Protein AF-A0A346QWF4-F1 (afdb_monomer_lite)

pLDDT: mean 95.38, std 3.95, range [73.75, 98.5]

Radius of gyration: 15.15 Å; chains: 1; bounding box: 38×29×38 Å

Sequence (117 aa):
MTGAQIIELFDFIASIPQGNGGFPQFSKDVRVIIDKTKDEGAIEELTIGGSSVDPDRVYRVCTNDYILGGGDGYEVMKKASDPFNTSLLLSYVVMEYIRTQQLVQPVIDGRLMVITK

Secondary structure (DSSP, 8-state):
-BHHHHHHHHHHHHHSPTT-TT-----TTEEEEEETTSTT-EEEEEEETTEEPPTTSB------HHHHTTGGG-GGGGG-SS-------HHHHHHHHHHHHSS------SSEEEE--

Structure (mmCIF, N/CA/C/O backbone):
data_AF-A0A346QWF4-F1
#
_entry.id   AF-A0A346QWF4-F1
#
loop_
_atom_site.group_PDB
_atom_site.id
_atom_site.type_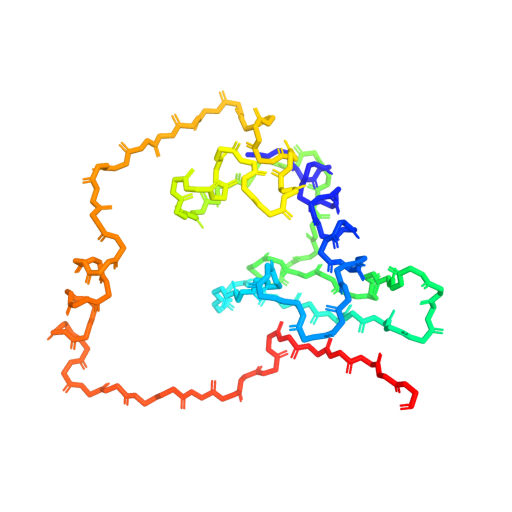symbol
_atom_site.label_atom_id
_atom_site.label_alt_id
_atom_site.label_comp_id
_atom_site.label_asym_id
_atom_site.label_entity_id
_atom_site.label_seq_id
_atom_site.pdbx_PDB_ins_code
_atom_site.Cartn_x
_atom_site.Cartn_y
_atom_site.Cartn_z
_atom_site.occupancy
_atom_site.B_iso_or_equiv
_atom_site.auth_seq_id
_atom_site.auth_comp_id
_atom_site.auth_asym_id
_atom_site.auth_atom_id
_atom_site.pdbx_PDB_model_num
ATOM 1 N N . MET A 1 1 ? -8.402 -0.940 -8.933 1.00 94.69 1 MET A N 1
ATOM 2 C CA . MET A 1 1 ? -7.026 -1.106 -9.449 1.00 94.69 1 MET A CA 1
ATOM 3 C C . MET A 1 1 ? -6.912 -2.495 -10.042 1.00 94.69 1 MET A C 1
ATOM 5 O O . MET A 1 1 ? -7.531 -3.403 -9.498 1.00 94.69 1 MET A O 1
ATOM 9 N N . THR A 1 2 ? -6.208 -2.667 -11.156 1.00 97.69 2 THR A N 1
ATOM 10 C CA . THR A 1 2 ? -5.922 -4.013 -11.688 1.00 97.69 2 THR A CA 1
ATOM 11 C C . THR A 1 2 ? -4.908 -4.721 -10.793 1.00 97.69 2 THR A C 1
ATOM 13 O O . THR A 1 2 ? -4.179 -4.065 -10.048 1.00 97.69 2 THR A O 1
ATOM 16 N N . GLY A 1 3 ? -4.834 -6.047 -10.848 1.00 98.00 3 GLY A N 1
ATOM 17 C CA . GLY A 1 3 ? -3.837 -6.801 -10.097 1.00 98.00 3 GLY A CA 1
ATOM 18 C C . GLY A 1 3 ? -2.415 -6.438 -10.500 1.00 98.00 3 GLY A C 1
ATOM 19 O O . GLY A 1 3 ? -1.563 -6.309 -9.632 1.00 98.00 3 GLY A O 1
ATOM 20 N N . ALA A 1 4 ? -2.174 -6.145 -11.780 1.00 98.31 4 ALA A N 1
ATOM 21 C CA . ALA A 1 4 ? -0.889 -5.620 -12.238 1.00 98.31 4 ALA A CA 1
ATOM 22 C C . ALA A 1 4 ? -0.503 -4.304 -11.530 1.00 98.31 4 ALA A C 1
ATOM 24 O O . ALA A 1 4 ? 0.640 -4.141 -11.118 1.00 98.31 4 ALA A O 1
ATOM 25 N N . GLN A 1 5 ? -1.461 -3.393 -11.313 1.00 98.38 5 GLN A N 1
ATOM 26 C CA . GLN A 1 5 ? -1.224 -2.165 -10.540 1.00 98.38 5 GLN A CA 1
ATOM 27 C C . GLN A 1 5 ? -1.007 -2.448 -9.047 1.00 98.38 5 GLN A C 1
ATOM 29 O O . GLN A 1 5 ? -0.284 -1.711 -8.388 1.00 98.38 5 GLN A O 1
ATOM 34 N N . ILE A 1 6 ? -1.637 -3.489 -8.492 1.00 98.31 6 ILE A N 1
ATOM 35 C CA . ILE A 1 6 ? -1.361 -3.926 -7.118 1.00 98.31 6 ILE A CA 1
ATOM 36 C C . ILE A 1 6 ? 0.070 -4.456 -7.013 1.00 98.31 6 ILE A C 1
ATOM 38 O O . ILE A 1 6 ? 0.775 -4.077 -6.089 1.00 98.31 6 ILE A O 1
ATOM 42 N N . ILE A 1 7 ? 0.518 -5.277 -7.960 1.00 98.38 7 ILE A N 1
ATOM 43 C CA . ILE A 1 7 ? 1.895 -5.787 -7.989 1.00 98.38 7 ILE A CA 1
ATOM 44 C C . ILE A 1 7 ? 2.885 -4.616 -8.071 1.00 98.38 7 ILE A C 1
ATOM 46 O O . ILE A 1 7 ? 3.738 -4.496 -7.200 1.00 98.38 7 ILE A O 1
ATOM 50 N N . GLU A 1 8 ? 2.679 -3.680 -9.007 1.00 98.38 8 GLU A N 1
ATOM 51 C CA . GLU A 1 8 ? 3.496 -2.458 -9.135 1.00 98.38 8 GLU A CA 1
ATOM 52 C C . GLU A 1 8 ? 3.536 -1.641 -7.828 1.00 98.38 8 GLU A C 1
ATOM 54 O O . GLU A 1 8 ? 4.586 -1.154 -7.411 1.00 98.38 8 GLU A O 1
ATOM 59 N N . LEU A 1 9 ? 2.390 -1.504 -7.152 1.00 98.31 9 LEU A N 1
ATOM 60 C CA . LEU A 1 9 ? 2.295 -0.824 -5.861 1.00 98.31 9 LEU A CA 1
ATOM 61 C C . LEU A 1 9 ? 3.131 -1.530 -4.784 1.00 98.31 9 LEU A C 1
ATOM 63 O O . LEU A 1 9 ? 3.809 -0.861 -4.006 1.00 98.31 9 LEU A O 1
ATOM 67 N N . PHE A 1 10 ? 3.080 -2.859 -4.710 1.00 98.12 10 PHE A N 1
ATOM 68 C CA . PHE A 1 10 ? 3.830 -3.615 -3.708 1.00 98.12 10 PHE A CA 1
ATOM 69 C C . PHE A 1 10 ? 5.330 -3.664 -4.006 1.00 98.12 10 PHE A C 1
ATOM 71 O O . PHE A 1 10 ? 6.111 -3.595 -3.060 1.00 98.12 10 PHE A O 1
ATOM 78 N N . ASP A 1 11 ? 5.740 -3.665 -5.274 1.00 97.81 11 ASP A N 1
ATOM 79 C CA . ASP A 1 11 ? 7.147 -3.501 -5.657 1.00 97.81 11 ASP A CA 1
ATOM 80 C C . ASP A 1 11 ? 7.687 -2.138 -5.196 1.00 97.81 11 ASP A C 1
ATOM 82 O O . ASP A 1 11 ? 8.761 -2.054 -4.600 1.00 97.81 11 ASP A O 1
ATOM 86 N N . PHE A 1 12 ? 6.903 -1.066 -5.357 1.00 97.88 12 PHE A N 1
ATOM 87 C CA . PHE A 1 12 ? 7.248 0.235 -4.781 1.00 97.88 12 PHE A CA 1
ATOM 88 C C . PHE A 1 12 ? 7.322 0.191 -3.246 1.00 97.88 12 PHE A C 1
ATOM 90 O O . PHE A 1 12 ? 8.280 0.683 -2.659 1.00 97.88 12 PHE A O 1
ATOM 97 N N . ILE A 1 13 ? 6.361 -0.438 -2.564 1.00 97.56 13 ILE A N 1
ATOM 98 C CA . ILE A 1 13 ? 6.406 -0.575 -1.097 1.00 97.56 13 ILE A CA 1
ATOM 99 C C . ILE A 1 13 ? 7.659 -1.347 -0.647 1.00 97.56 13 ILE A C 1
ATOM 101 O O . ILE A 1 13 ? 8.281 -1.008 0.369 1.00 97.56 13 ILE A O 1
ATOM 105 N N . ALA A 1 14 ? 8.061 -2.367 -1.407 1.00 97.25 14 ALA A N 1
ATOM 106 C CA . ALA A 1 14 ? 9.273 -3.130 -1.157 1.00 97.25 14 ALA A CA 1
ATOM 107 C C . ALA A 1 14 ? 10.545 -2.280 -1.289 1.00 97.25 14 ALA A C 1
ATOM 109 O O . ALA A 1 14 ? 11.504 -2.581 -0.582 1.00 97.25 14 ALA A O 1
ATOM 110 N N . SER A 1 15 ? 10.531 -1.177 -2.044 1.00 96.19 15 SER A N 1
ATOM 111 C CA . SER A 1 15 ? 11.674 -0.259 -2.174 1.00 96.19 15 SER A CA 1
ATOM 112 C C . SER A 1 15 ? 11.760 0.835 -1.118 1.00 96.19 15 SER A C 1
ATOM 114 O O . SER A 1 15 ? 12.824 1.423 -0.917 1.00 96.19 15 SER A O 1
ATOM 116 N N . ILE A 1 16 ? 10.697 1.055 -0.340 1.00 95.38 16 ILE A N 1
ATOM 117 C CA . I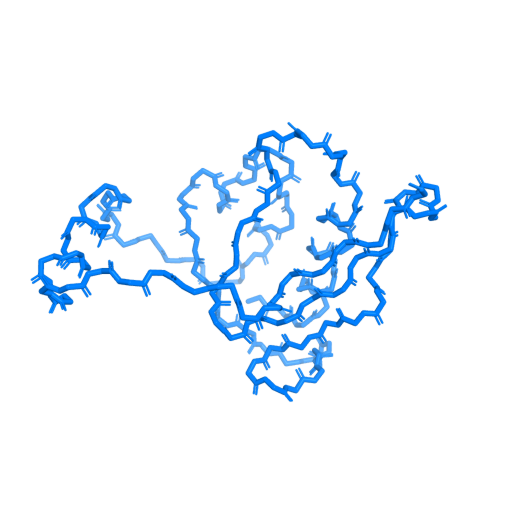LE A 1 16 ? 10.692 2.067 0.724 1.00 95.38 16 ILE A CA 1
ATOM 118 C C . ILE A 1 16 ? 11.710 1.701 1.830 1.00 95.38 16 ILE A C 1
ATOM 120 O O . ILE A 1 16 ? 11.590 0.630 2.436 1.00 95.38 16 ILE A O 1
ATOM 124 N N . PRO A 1 17 ? 12.688 2.564 2.171 1.00 91.19 17 PRO A N 1
ATOM 125 C CA . PRO A 1 17 ? 13.664 2.280 3.226 1.00 91.19 17 PRO A CA 1
ATOM 126 C C . PRO A 1 17 ? 13.031 2.046 4.605 1.00 91.19 17 PRO A C 1
ATOM 128 O O . PRO A 1 17 ? 12.035 2.676 4.967 1.00 91.19 17 PRO A O 1
ATOM 131 N N . GLN A 1 18 ? 13.639 1.175 5.416 1.00 87.00 18 GLN A N 1
ATOM 132 C CA . GLN A 1 18 ? 13.175 0.929 6.783 1.00 87.00 18 GLN A CA 1
ATOM 133 C C . GLN A 1 18 ? 13.237 2.217 7.623 1.00 87.00 18 GLN A C 1
ATOM 135 O O . GLN A 1 18 ? 14.231 2.939 7.603 1.00 87.00 18 GLN A O 1
ATOM 140 N N . GLY A 1 19 ? 12.167 2.497 8.371 1.00 88.62 19 GLY A N 1
ATOM 141 C CA . GLY A 1 19 ? 12.036 3.709 9.188 1.00 88.62 19 GLY A CA 1
ATOM 142 C C . GLY A 1 19 ? 11.482 4.927 8.440 1.00 88.62 19 GLY A C 1
ATOM 143 O O . GLY A 1 19 ? 11.216 5.946 9.072 1.00 88.62 19 GLY A O 1
ATOM 144 N N . ASN A 1 20 ? 11.261 4.834 7.125 1.00 93.50 20 ASN A N 1
ATOM 145 C CA . ASN A 1 20 ? 10.575 5.878 6.373 1.00 93.50 20 ASN A CA 1
ATOM 146 C C . ASN A 1 20 ? 9.087 5.939 6.771 1.00 93.50 20 ASN A C 1
ATOM 148 O O . ASN A 1 20 ? 8.398 4.917 6.785 1.00 93.50 20 ASN A O 1
ATOM 152 N N . GLY A 1 21 ? 8.592 7.143 7.078 1.00 94.50 21 GLY A N 1
ATOM 153 C CA . GLY A 1 21 ? 7.205 7.378 7.497 1.00 94.50 21 GLY A CA 1
ATOM 154 C C . GLY A 1 21 ? 6.152 7.061 6.431 1.00 94.50 21 GLY A C 1
ATOM 155 O O . GLY A 1 21 ? 5.001 6.833 6.788 1.00 94.50 21 GLY A O 1
ATOM 156 N N . GLY A 1 22 ? 6.548 6.985 5.156 1.00 95.12 22 GLY A N 1
ATOM 157 C CA . GLY A 1 22 ? 5.682 6.574 4.051 1.00 95.12 22 GLY A CA 1
ATOM 158 C C . GLY A 1 22 ? 5.481 5.061 3.936 1.00 95.12 22 GLY A C 1
ATOM 159 O O . GLY A 1 22 ? 4.742 4.611 3.062 1.00 95.12 22 GLY A O 1
ATOM 160 N N . PHE A 1 23 ? 6.122 4.245 4.781 1.00 96.69 23 PHE A N 1
ATOM 161 C CA . PHE A 1 23 ? 5.889 2.801 4.785 1.00 96.69 23 PHE A CA 1
ATOM 162 C C . PHE A 1 23 ? 4.464 2.484 5.294 1.00 96.69 23 PHE A C 1
ATOM 164 O O . PHE A 1 23 ? 4.086 2.947 6.376 1.00 96.69 23 PHE A O 1
ATOM 171 N N . PRO A 1 24 ? 3.654 1.690 4.568 1.00 96.44 24 PRO A N 1
ATOM 172 C CA . PRO A 1 24 ? 2.233 1.561 4.860 1.00 96.44 24 PRO A CA 1
ATOM 173 C C . PRO A 1 24 ? 1.942 0.493 5.922 1.00 96.44 24 PRO A C 1
ATOM 175 O O . PRO A 1 24 ? 2.747 -0.388 6.220 1.00 96.44 24 PRO A O 1
ATOM 178 N N . GLN A 1 25 ? 0.727 0.546 6.463 1.00 95.31 25 GLN A N 1
ATOM 179 C CA . GLN A 1 25 ? 0.120 -0.538 7.237 1.00 95.31 25 GLN A CA 1
ATOM 180 C C . GLN A 1 25 ? -1.012 -1.170 6.428 1.00 95.31 25 GLN A C 1
ATOM 182 O O . GLN A 1 25 ? -1.635 -0.507 5.598 1.00 95.31 25 GLN A O 1
ATOM 187 N N . PHE A 1 26 ? -1.312 -2.441 6.696 1.00 96.94 26 PHE A N 1
ATOM 188 C CA . PHE A 1 26 ? -2.277 -3.208 5.908 1.00 96.94 26 PHE A CA 1
ATOM 189 C C . PHE A 1 26 ? -3.460 -3.719 6.737 1.00 96.94 26 PHE A C 1
ATOM 191 O O . PHE A 1 26 ? -3.339 -3.977 7.940 1.00 96.94 26 PHE A O 1
ATOM 198 N N . SER A 1 27 ? -4.612 -3.908 6.082 1.00 95.94 27 SER A N 1
ATOM 199 C CA . SER A 1 27 ? -5.760 -4.601 6.680 1.00 95.94 27 SER A CA 1
ATOM 200 C C . SER A 1 27 ? -5.466 -6.095 6.865 1.00 95.94 27 SER A C 1
ATOM 202 O O . SER A 1 27 ? -4.472 -6.620 6.369 1.00 95.94 27 SER A O 1
ATOM 204 N N . LYS A 1 28 ? -6.362 -6.799 7.565 1.00 95.19 28 LYS A N 1
ATOM 205 C CA . LYS A 1 28 ? -6.279 -8.255 7.782 1.00 95.19 28 LYS A CA 1
ATOM 206 C C . LYS A 1 28 ? -6.316 -9.079 6.489 1.00 95.19 28 LYS A C 1
ATOM 208 O O . LYS A 1 28 ? -6.029 -10.271 6.522 1.00 95.19 28 LYS A O 1
ATOM 213 N N . ASP A 1 29 ? -6.756 -8.469 5.390 1.00 96.81 29 ASP A N 1
ATOM 214 C CA . ASP A 1 29 ? -6.970 -9.164 4.125 1.00 96.81 29 ASP A CA 1
ATOM 215 C C . ASP A 1 29 ? -5.670 -9.299 3.332 1.00 96.81 29 ASP A C 1
ATOM 217 O O . ASP A 1 29 ? -5.595 -10.147 2.451 1.00 96.81 29 ASP A O 1
ATOM 221 N N . VAL A 1 30 ? -4.658 -8.487 3.638 1.00 98.25 30 VAL A N 1
ATOM 222 C CA . VAL A 1 30 ? -3.342 -8.542 3.001 1.00 98.25 30 VAL A CA 1
ATOM 223 C C . VAL A 1 30 ? -2.418 -9.390 3.860 1.00 98.25 30 VAL A C 1
ATOM 225 O O . VAL A 1 30 ? -2.367 -9.193 5.071 1.00 98.25 30 VAL A O 1
ATOM 228 N N . ARG A 1 31 ? -1.646 -10.283 3.245 1.00 98.50 31 ARG A N 1
ATOM 229 C CA . ARG A 1 31 ? -0.428 -10.833 3.848 1.00 98.50 31 ARG A CA 1
ATOM 230 C C . ARG A 1 31 ? 0.733 -10.622 2.894 1.00 98.50 31 ARG A C 1
ATOM 232 O O . ARG A 1 31 ? 0.594 -10.907 1.707 1.00 98.50 31 ARG A O 1
ATOM 239 N N . VAL A 1 32 ? 1.846 -10.115 3.410 1.00 98.38 32 VAL A N 1
ATOM 240 C CA . VAL A 1 32 ? 3.031 -9.803 2.615 1.00 98.38 32 VAL A CA 1
ATOM 241 C C . VAL A 1 32 ? 4.316 -10.165 3.354 1.00 98.38 32 VAL A C 1
ATOM 243 O O . VAL A 1 32 ? 4.463 -9.893 4.550 1.00 98.38 32 VAL A O 1
ATOM 246 N N . ILE A 1 33 ? 5.255 -10.754 2.616 1.00 97.88 33 ILE A N 1
ATOM 247 C CA . ILE A 1 33 ? 6.637 -10.969 3.040 1.00 97.88 33 ILE A CA 1
ATOM 248 C C . ILE A 1 33 ? 7.535 -10.124 2.137 1.00 97.88 33 ILE A C 1
ATOM 250 O O . ILE A 1 33 ? 7.522 -10.286 0.917 1.00 97.88 33 ILE A O 1
ATOM 254 N N . ILE A 1 34 ? 8.299 -9.217 2.745 1.00 97.50 34 ILE A N 1
ATOM 255 C CA . ILE A 1 34 ? 9.236 -8.331 2.051 1.00 97.50 34 ILE A CA 1
ATOM 256 C C . ILE A 1 34 ? 10.661 -8.735 2.421 1.00 97.50 34 ILE A C 1
ATOM 258 O O . ILE A 1 34 ? 11.041 -8.664 3.590 1.00 97.50 34 ILE A O 1
ATOM 262 N N . ASP A 1 35 ? 11.464 -9.115 1.436 1.00 96.62 35 ASP A N 1
ATOM 263 C CA . ASP A 1 35 ? 12.884 -9.402 1.610 1.00 96.62 35 ASP A CA 1
ATOM 264 C C . ASP A 1 35 ? 13.724 -8.147 1.361 1.00 96.62 35 ASP A C 1
ATOM 266 O O . ASP A 1 35 ? 13.922 -7.747 0.218 1.00 96.62 35 ASP A O 1
ATOM 270 N N . LYS A 1 36 ? 14.227 -7.526 2.436 1.00 93.88 36 LYS A N 1
ATOM 271 C CA . LYS A 1 36 ? 15.115 -6.349 2.403 1.00 93.88 36 LYS A CA 1
ATOM 272 C C . L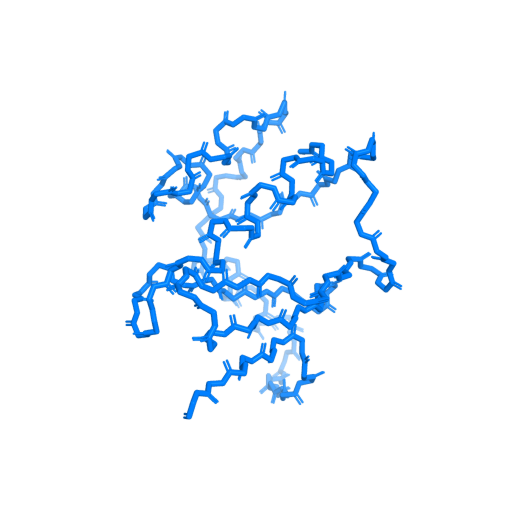YS A 1 36 ? 16.602 -6.718 2.338 1.00 93.88 36 LYS A C 1
ATOM 274 O O . LYS A 1 36 ? 17.452 -5.839 2.451 1.00 93.88 36 LYS A O 1
ATOM 279 N N . THR A 1 37 ? 16.950 -7.998 2.202 1.00 93.12 37 THR A N 1
ATOM 280 C CA . THR A 1 37 ? 18.344 -8.415 1.974 1.00 93.12 37 THR A CA 1
ATOM 281 C C . THR A 1 37 ? 18.783 -8.202 0.523 1.00 93.12 37 THR A C 1
ATOM 283 O O . THR A 1 37 ? 19.986 -8.089 0.268 1.00 93.12 37 THR A O 1
ATOM 286 N N . LYS A 1 38 ? 17.808 -8.086 -0.388 1.00 87.81 38 LYS A N 1
ATOM 287 C CA . LYS A 1 38 ? 17.953 -7.711 -1.800 1.00 87.81 38 LYS A CA 1
ATOM 288 C C . LYS A 1 38 ? 18.076 -6.191 -1.950 1.00 87.81 38 LYS A C 1
ATOM 290 O O . LYS A 1 38 ? 17.469 -5.461 -1.172 1.00 87.81 38 LYS A O 1
ATOM 295 N N . ASP A 1 39 ? 18.837 -5.735 -2.948 1.00 81.44 39 ASP A N 1
ATOM 296 C CA . ASP A 1 39 ? 19.300 -4.339 -3.080 1.00 81.44 39 ASP A CA 1
ATOM 297 C C . ASP A 1 39 ? 18.193 -3.284 -2.906 1.00 81.44 39 ASP A C 1
ATOM 299 O O . ASP A 1 39 ? 18.342 -2.366 -2.103 1.00 81.44 39 ASP A O 1
ATOM 303 N N . GLU A 1 40 ? 17.066 -3.444 -3.603 1.00 85.88 40 GLU A N 1
ATOM 304 C CA . GLU A 1 40 ? 15.913 -2.530 -3.531 1.00 85.88 40 GLU A CA 1
ATOM 305 C C . GLU A 1 40 ? 14.748 -3.110 -2.719 1.00 85.88 40 GLU A C 1
ATOM 307 O O . GLU A 1 40 ? 13.654 -2.570 -2.734 1.00 85.88 40 GLU A O 1
ATOM 312 N N . GLY A 1 41 ? 14.955 -4.214 -2.003 1.00 93.62 41 GLY A N 1
ATOM 313 C CA . GLY A 1 41 ? 13.874 -5.007 -1.431 1.00 93.62 41 GLY A CA 1
ATOM 314 C C . GLY A 1 41 ? 13.024 -5.730 -2.487 1.00 93.62 41 GLY A C 1
ATOM 315 O O . GLY A 1 41 ? 12.911 -5.302 -3.632 1.00 93.62 41 GLY A O 1
ATOM 316 N N . ALA A 1 42 ? 12.426 -6.862 -2.123 1.00 96.44 42 ALA A N 1
ATOM 317 C CA . ALA A 1 42 ? 11.542 -7.604 -3.023 1.00 96.44 42 ALA A CA 1
ATOM 318 C C . ALA A 1 42 ? 10.342 -8.196 -2.287 1.00 96.44 42 ALA A C 1
ATOM 320 O O . ALA A 1 42 ? 10.418 -8.506 -1.098 1.00 96.44 42 ALA A O 1
ATOM 321 N N . ILE A 1 43 ? 9.246 -8.393 -3.013 1.00 97.56 43 ILE A N 1
ATOM 322 C CA . ILE A 1 43 ? 8.095 -9.156 -2.534 1.00 97.56 43 ILE A CA 1
ATOM 323 C C . ILE A 1 43 ? 8.389 -10.651 -2.701 1.00 97.56 43 ILE A C 1
ATOM 325 O O . ILE A 1 43 ? 8.504 -11.140 -3.821 1.00 97.56 43 ILE A O 1
ATOM 329 N N . GLU A 1 44 ? 8.503 -11.376 -1.589 1.00 97.00 44 GLU A N 1
ATOM 330 C CA . GLU A 1 44 ? 8.625 -12.844 -1.582 1.00 97.00 44 GLU A CA 1
ATOM 331 C C . GLU A 1 44 ? 7.252 -13.513 -1.658 1.00 97.00 44 GLU A C 1
ATOM 333 O O . GLU A 1 44 ? 7.049 -14.487 -2.379 1.00 97.00 44 GLU A O 1
ATOM 338 N N . GLU A 1 45 ? 6.283 -12.964 -0.926 1.00 97.56 45 GLU A N 1
ATOM 339 C CA . GLU A 1 45 ? 4.909 -13.449 -0.920 1.00 97.56 45 GLU A CA 1
ATOM 340 C C . GLU A 1 45 ? 3.950 -12.268 -0.813 1.00 97.56 45 GLU A C 1
ATOM 342 O O . GLU A 1 45 ? 4.164 -11.355 -0.015 1.00 97.56 45 GLU A O 1
ATOM 347 N N . LEU A 1 46 ? 2.870 -12.310 -1.594 1.00 98.44 46 LEU A N 1
ATOM 348 C CA . LEU A 1 46 ? 1.753 -11.383 -1.488 1.00 98.44 46 LEU A CA 1
ATOM 349 C C . LEU A 1 46 ? 0.435 -12.121 -1.723 1.00 98.44 46 LEU A C 1
ATOM 351 O O . LEU A 1 46 ? 0.192 -12.669 -2.802 1.00 98.44 46 LEU A O 1
ATOM 355 N N . THR A 1 47 ? -0.448 -12.077 -0.727 1.00 98.44 47 THR A N 1
ATOM 356 C CA . THR A 1 47 ? -1.824 -12.563 -0.847 1.00 98.44 47 THR A CA 1
ATOM 357 C C . THR A 1 47 ? -2.830 -11.504 -0.415 1.00 98.44 47 THR A C 1
ATOM 359 O O . THR A 1 47 ? -2.586 -10.713 0.498 1.00 98.44 47 THR A O 1
ATOM 362 N N . ILE A 1 48 ? -3.983 -11.494 -1.086 1.00 98.12 48 ILE A N 1
ATOM 363 C CA . ILE A 1 48 ? -5.131 -10.641 -0.772 1.00 98.12 48 ILE A CA 1
ATOM 364 C C . ILE A 1 48 ? -6.370 -11.528 -0.664 1.00 98.12 48 ILE A C 1
ATOM 366 O O . ILE A 1 48 ? -6.724 -12.241 -1.603 1.00 98.12 48 ILE A O 1
ATOM 370 N N . GLY A 1 49 ? -7.029 -11.512 0.494 1.00 96.06 49 GLY A N 1
ATOM 371 C CA . GLY A 1 49 ? -8.147 -12.408 0.793 1.00 96.06 49 GLY A CA 1
ATOM 372 C C . GLY A 1 49 ? -7.740 -13.886 0.807 1.00 96.06 49 GLY A C 1
ATOM 373 O O . GLY A 1 49 ? -8.551 -14.744 0.472 1.00 96.06 49 GLY A O 1
ATOM 374 N N . GLY A 1 50 ? -6.478 -14.181 1.141 1.00 96.75 50 GLY A N 1
ATOM 375 C CA . GLY A 1 50 ? -5.934 -15.543 1.193 1.00 96.75 50 GLY A CA 1
ATOM 376 C C . GLY A 1 50 ? -5.590 -16.164 -0.166 1.00 96.75 50 GLY A C 1
ATOM 377 O O . GLY A 1 50 ? -5.303 -17.352 -0.226 1.00 96.75 50 GLY A O 1
ATOM 378 N N . SER A 1 51 ? -5.626 -15.394 -1.256 1.00 97.94 51 SER A N 1
ATOM 379 C CA . SER A 1 51 ? -5.212 -15.840 -2.594 1.00 97.94 51 SER A CA 1
ATOM 380 C C . SER A 1 51 ? -4.085 -14.963 -3.126 1.00 97.94 51 SER A C 1
ATOM 382 O O . SER A 1 51 ? -4.040 -13.771 -2.813 1.00 97.94 51 SER A O 1
ATOM 384 N N . SER A 1 52 ? -3.200 -15.527 -3.949 1.00 98.00 52 SER A N 1
ATOM 385 C CA . SER A 1 52 ? -2.204 -14.751 -4.696 1.00 98.00 52 SER A CA 1
ATOM 386 C C . SER A 1 52 ? -2.874 -13.672 -5.549 1.00 98.00 52 SER A C 1
ATOM 388 O O . SER A 1 52 ? -4.031 -13.808 -5.961 1.00 98.00 52 SER A O 1
ATOM 390 N N . VAL A 1 53 ? -2.150 -12.583 -5.800 1.00 98.19 53 VAL A N 1
ATOM 391 C CA . VAL A 1 53 ? -2.655 -11.498 -6.645 1.00 98.19 53 VAL A CA 1
ATOM 392 C C . VAL A 1 53 ? -2.699 -11.959 -8.098 1.00 98.19 53 VAL A C 1
ATOM 394 O O . VAL A 1 53 ? -1.686 -12.359 -8.662 1.00 98.19 53 VAL A O 1
ATOM 397 N N . ASP A 1 54 ? -3.886 -11.897 -8.692 1.00 98.06 54 ASP A N 1
ATOM 398 C CA . ASP A 1 54 ? -4.125 -12.172 -10.105 1.00 98.06 54 ASP A CA 1
ATOM 399 C C . ASP A 1 54 ? -3.965 -10.859 -10.890 1.00 98.06 54 ASP A C 1
ATOM 401 O O . ASP A 1 54 ? -4.750 -9.937 -10.640 1.00 98.06 54 ASP A O 1
ATOM 405 N N . PRO A 1 55 ? -2.991 -10.745 -11.817 1.00 97.69 55 PRO A N 1
ATOM 406 C CA . PRO A 1 55 ? -2.724 -9.517 -12.566 1.00 97.69 55 PRO A CA 1
ATOM 407 C C . PRO A 1 55 ? -3.933 -8.955 -13.325 1.00 97.69 55 PRO A C 1
ATOM 409 O O . PRO A 1 55 ? -4.055 -7.731 -13.448 1.00 97.69 55 PRO A O 1
ATOM 412 N N . ASP A 1 56 ? -4.832 -9.829 -13.780 1.00 97.25 56 ASP A N 1
ATOM 413 C CA . ASP A 1 56 ? -5.974 -9.480 -14.628 1.00 97.25 56 ASP A CA 1
ATOM 414 C C . ASP A 1 56 ? -7.237 -9.163 -13.815 1.00 97.25 56 ASP A C 1
ATOM 416 O O . ASP A 1 56 ? -8.209 -8.594 -14.323 1.00 97.25 56 ASP A O 1
ATOM 420 N N . ARG A 1 57 ? -7.235 -9.476 -12.515 1.00 97.56 57 ARG A N 1
ATOM 421 C CA . ARG A 1 57 ? -8.361 -9.203 -11.621 1.00 97.56 57 ARG A CA 1
ATOM 422 C C . ARG A 1 57 ? -8.397 -7.737 -11.191 1.00 97.56 57 ARG A C 1
ATOM 424 O O . ARG A 1 57 ? -7.377 -7.096 -10.960 1.00 97.56 57 ARG A O 1
ATOM 431 N N . VAL A 1 58 ? -9.602 -7.200 -10.998 1.00 97.12 58 VAL A N 1
ATO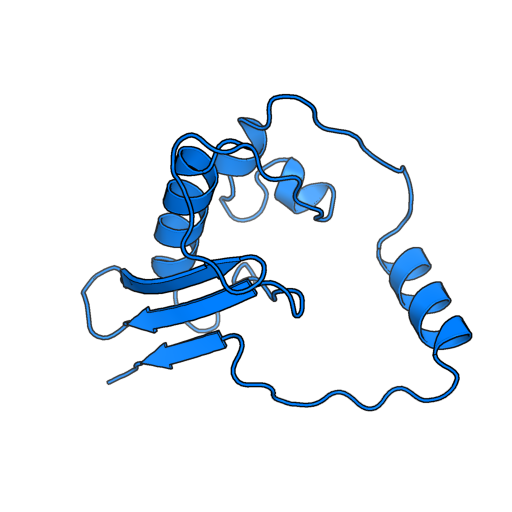M 432 C CA . VAL A 1 58 ? -9.798 -5.873 -10.397 1.00 97.12 58 VAL A CA 1
ATOM 433 C C . VAL A 1 58 ? -9.968 -5.989 -8.883 1.00 97.12 58 VAL A C 1
ATOM 435 O O . VAL A 1 58 ? -10.813 -6.732 -8.383 1.00 97.12 58 VAL A O 1
ATOM 438 N N . TYR A 1 59 ? -9.192 -5.187 -8.160 1.00 97.19 59 TYR A N 1
ATOM 439 C CA . TYR A 1 59 ? -9.216 -5.047 -6.712 1.00 97.19 59 TYR A CA 1
ATOM 440 C C . TYR A 1 59 ? -9.774 -3.680 -6.316 1.00 97.19 59 TYR A C 1
ATOM 442 O O . TYR A 1 59 ? -9.423 -2.640 -6.892 1.00 97.19 59 TYR A O 1
ATOM 450 N N . ARG A 1 60 ? -10.636 -3.683 -5.297 1.00 96.69 60 ARG A N 1
ATOM 451 C CA . ARG A 1 60 ? -11.091 -2.471 -4.616 1.00 96.69 60 ARG A CA 1
ATOM 452 C C . ARG A 1 60 ? -10.186 -2.232 -3.412 1.00 96.69 60 ARG A C 1
ATOM 454 O O . ARG A 1 60 ? -10.085 -3.090 -2.543 1.00 96.69 60 ARG A O 1
ATOM 461 N N . VAL A 1 61 ? -9.543 -1.071 -3.386 1.00 96.25 61 VAL A N 1
ATOM 462 C CA . VAL A 1 61 ? -8.596 -0.661 -2.343 1.00 96.25 61 VAL A CA 1
ATOM 463 C C . VAL A 1 61 ? -9.180 0.540 -1.610 1.00 96.25 61 VAL A C 1
ATOM 465 O O . VAL A 1 61 ? -9.832 1.381 -2.225 1.00 96.25 61 VAL A O 1
ATOM 468 N N . CYS A 1 62 ? -8.957 0.610 -0.301 1.00 96.50 62 CYS A N 1
ATOM 469 C CA . CYS A 1 62 ? -9.319 1.751 0.530 1.00 96.50 62 CYS A CA 1
ATOM 470 C C . CYS A 1 62 ? -8.042 2.363 1.111 1.00 96.50 62 CYS A C 1
ATOM 472 O O . CYS A 1 62 ? -7.192 1.638 1.623 1.00 96.50 62 CYS A O 1
ATOM 474 N N . THR A 1 63 ? -7.908 3.683 1.016 1.00 96.94 63 THR A N 1
ATOM 475 C CA . THR A 1 63 ? -6.796 4.453 1.585 1.00 96.94 63 THR A CA 1
ATOM 476 C C . THR A 1 63 ? -7.263 5.881 1.891 1.00 96.94 63 THR A C 1
ATOM 478 O O . THR A 1 63 ? -8.408 6.233 1.603 1.00 96.94 63 THR A O 1
ATOM 481 N N . ASN A 1 64 ? -6.401 6.699 2.491 1.00 97.06 64 ASN A N 1
ATOM 482 C CA . ASN A 1 64 ? -6.654 8.130 2.663 1.00 97.06 64 ASN A CA 1
ATOM 483 C C . ASN A 1 64 ? -6.396 8.912 1.358 1.00 97.06 64 ASN A C 1
ATOM 485 O O . ASN A 1 64 ? -5.765 8.420 0.422 1.00 97.06 64 ASN A O 1
ATOM 489 N N . ASP A 1 65 ? -6.894 10.142 1.304 1.00 96.69 65 ASP A N 1
ATOM 490 C CA . ASP A 1 65 ? -6.811 11.025 0.141 1.00 96.69 65 ASP A CA 1
ATOM 491 C C . ASP A 1 65 ? -5.376 11.446 -0.213 1.00 96.69 65 ASP A C 1
ATOM 493 O O . ASP A 1 65 ? -5.060 11.547 -1.398 1.00 96.69 65 ASP A O 1
ATOM 497 N N . TYR A 1 66 ? -4.491 11.615 0.775 1.00 97.38 66 TYR A N 1
ATOM 498 C CA . TYR A 1 66 ? -3.072 11.913 0.543 1.00 97.38 66 TYR A CA 1
ATOM 499 C C . TYR A 1 66 ? -2.377 10.804 -0.266 1.00 97.38 66 TYR A C 1
ATOM 501 O O . TYR A 1 66 ? -1.767 11.083 -1.298 1.00 97.38 66 TYR A O 1
ATOM 509 N N . ILE A 1 67 ? -2.538 9.538 0.134 1.00 97.81 67 ILE A N 1
ATOM 510 C CA . ILE A 1 67 ? -1.971 8.385 -0.588 1.00 97.81 67 ILE A CA 1
ATOM 511 C C . ILE A 1 67 ? -2.673 8.163 -1.932 1.00 97.81 67 ILE A C 1
ATOM 513 O O . ILE A 1 67 ? -2.008 7.881 -2.927 1.00 97.81 67 ILE A O 1
ATOM 517 N N . LEU A 1 68 ? -4.000 8.333 -2.003 1.00 96.88 68 LEU A N 1
ATOM 518 C CA . LEU A 1 68 ? -4.728 8.281 -3.278 1.00 96.88 68 LEU A CA 1
ATOM 519 C C . LEU A 1 68 ? -4.193 9.321 -4.280 1.00 96.88 68 LEU A C 1
ATOM 521 O O . LEU A 1 68 ? -4.104 9.039 -5.474 1.00 96.88 68 LEU A O 1
ATOM 525 N N . GLY A 1 69 ? -3.813 10.502 -3.787 1.00 97.06 69 GLY A N 1
ATOM 526 C CA . GLY A 1 69 ? -3.211 11.583 -4.565 1.00 97.06 69 GLY A CA 1
ATOM 527 C C . GLY A 1 69 ? -1.745 11.371 -4.959 1.00 97.06 69 GLY A C 1
ATOM 528 O O . GLY A 1 69 ? -1.197 12.227 -5.651 1.00 97.06 69 GLY A O 1
ATOM 529 N N . GLY A 1 70 ? -1.115 10.261 -4.557 1.00 97.94 70 GLY A N 1
ATOM 530 C CA . GLY A 1 70 ? 0.295 9.959 -4.830 1.00 97.94 70 GLY A CA 1
ATOM 531 C C . GLY A 1 70 ? 1.285 10.494 -3.790 1.00 97.94 70 GLY A C 1
ATOM 532 O O . GLY A 1 70 ? 2.490 10.484 -4.038 1.00 97.94 70 GLY A O 1
ATOM 533 N N . GLY A 1 71 ? 0.802 10.949 -2.629 1.00 98.19 71 GLY A N 1
ATOM 534 C CA . GLY A 1 71 ? 1.652 11.339 -1.503 1.00 98.19 71 GLY A CA 1
ATOM 535 C C . GLY A 1 71 ? 2.665 10.250 -1.145 1.00 98.19 71 GLY A C 1
ATOM 536 O O . GLY A 1 71 ? 2.423 9.074 -1.398 1.00 98.19 71 GLY A O 1
ATOM 537 N N . ASP A 1 72 ? 3.822 10.642 -0.613 1.00 97.62 72 ASP A N 1
ATOM 538 C CA . ASP A 1 72 ? 4.969 9.764 -0.305 1.00 97.62 72 ASP A CA 1
ATOM 539 C C . ASP A 1 72 ? 5.493 8.915 -1.481 1.00 97.62 72 ASP A C 1
ATOM 541 O O . ASP A 1 72 ? 6.223 7.948 -1.275 1.00 97.62 72 ASP A O 1
ATOM 545 N N . GLY A 1 73 ? 5.165 9.285 -2.724 1.00 97.62 73 GLY A N 1
ATOM 546 C CA . GLY A 1 73 ? 5.630 8.598 -3.931 1.00 97.62 73 GLY A CA 1
ATOM 547 C C . GLY A 1 73 ? 4.711 7.476 -4.415 1.00 97.62 73 GLY A C 1
ATOM 548 O O . GLY A 1 73 ? 5.068 6.771 -5.357 1.00 97.62 73 GLY A O 1
ATOM 549 N N . TYR A 1 74 ? 3.512 7.334 -3.841 1.00 98.19 74 TYR A N 1
ATOM 550 C CA . TYR 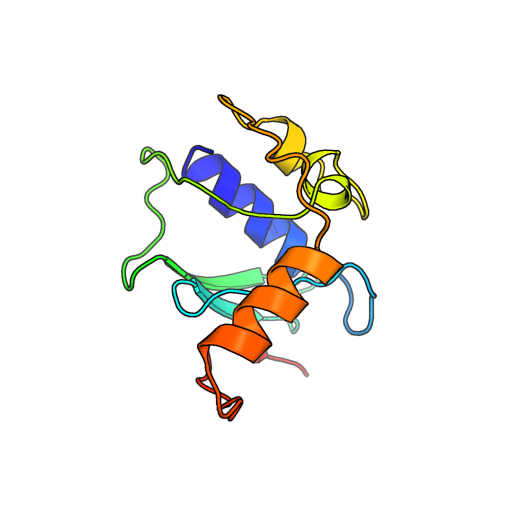A 1 74 ? 2.502 6.339 -4.228 1.00 98.19 74 TYR A CA 1
ATOM 551 C C . TYR A 1 74 ? 1.824 6.651 -5.582 1.00 98.19 74 TYR A C 1
ATOM 553 O O . TYR A 1 74 ? 0.608 6.541 -5.735 1.00 98.19 74 TYR A O 1
ATOM 561 N N . GLU A 1 75 ? 2.596 7.031 -6.602 1.00 98.25 75 GLU A N 1
ATOM 562 C CA . GLU A 1 75 ? 2.115 7.469 -7.922 1.00 98.25 75 GLU A CA 1
ATOM 563 C C . GLU A 1 75 ? 1.220 6.431 -8.616 1.00 98.25 75 GLU A C 1
ATOM 565 O O . GLU A 1 75 ? 0.290 6.789 -9.342 1.00 98.25 75 GLU A O 1
ATOM 570 N N . VAL A 1 76 ? 1.437 5.139 -8.345 1.00 97.75 76 VAL A N 1
ATOM 571 C CA . VAL A 1 76 ? 0.604 4.034 -8.847 1.00 97.75 76 VAL A CA 1
ATOM 572 C C . VAL A 1 76 ? -0.872 4.219 -8.468 1.00 97.75 76 VAL A C 1
ATOM 574 O O . VAL A 1 76 ? -1.759 3.881 -9.252 1.00 97.75 76 VAL A O 1
ATOM 577 N N . MET A 1 77 ? -1.160 4.824 -7.309 1.00 97.38 77 MET A N 1
ATOM 578 C CA . MET A 1 77 ? -2.528 5.058 -6.830 1.00 97.38 77 MET A CA 1
ATOM 579 C C . MET A 1 77 ? -3.326 5.990 -7.747 1.00 97.38 77 MET A C 1
ATOM 581 O O . MET A 1 77 ? -4.536 5.812 -7.902 1.00 97.38 77 MET A O 1
ATOM 585 N N . LYS A 1 78 ? -2.657 6.917 -8.444 1.00 97.06 78 LYS A N 1
ATOM 586 C CA . LYS A 1 78 ? -3.295 7.836 -9.404 1.00 97.06 78 LYS A CA 1
ATOM 587 C C . LYS A 1 78 ? -3.783 7.129 -10.670 1.00 97.06 78 LYS A C 1
ATOM 589 O O . LYS A 1 78 ? -4.570 7.699 -11.418 1.00 97.06 78 LYS A O 1
ATOM 594 N N . LYS A 1 79 ? -3.352 5.884 -10.908 1.00 96.06 79 LYS A N 1
ATOM 595 C CA . LYS A 1 79 ? -3.809 5.039 -12.025 1.00 96.06 79 LYS A CA 1
ATOM 596 C C . LYS A 1 79 ? -5.119 4.293 -11.715 1.00 96.06 79 LYS A C 1
ATOM 598 O O . LYS A 1 79 ? -5.562 3.478 -12.529 1.00 96.06 79 LYS A O 1
ATOM 603 N N . ALA A 1 80 ? -5.728 4.508 -10.544 1.00 94.12 80 ALA A N 1
ATOM 604 C CA . ALA A 1 80 ? -7.003 3.893 -10.190 1.00 94.12 80 ALA A CA 1
ATOM 605 C C . ALA A 1 80 ? -8.118 4.324 -11.160 1.00 94.12 80 ALA A C 1
ATOM 607 O O . ALA A 1 80 ? -8.336 5.507 -11.395 1.00 94.12 80 ALA A O 1
ATOM 608 N N . SER A 1 81 ? -8.842 3.346 -11.705 1.00 94.06 81 SER A N 1
ATOM 609 C CA . SER A 1 81 ? -9.839 3.557 -12.765 1.00 94.06 81 SER A CA 1
ATOM 610 C C . SER A 1 81 ? -11.155 4.188 -12.299 1.00 94.06 81 SER A C 1
ATOM 612 O O . SER A 1 81 ? -11.880 4.739 -13.116 1.00 94.06 81 SER A O 1
ATOM 614 N N . ASP A 1 82 ? -11.489 4.053 -11.015 1.00 95.06 82 ASP A N 1
ATOM 615 C CA . ASP A 1 82 ? -12.759 4.503 -10.427 1.00 95.06 82 ASP A CA 1
ATOM 616 C C . ASP A 1 82 ? -12.520 5.006 -8.989 1.00 95.06 82 ASP A C 1
ATOM 618 O O . ASP A 1 82 ? -12.822 4.305 -8.016 1.00 95.06 82 ASP A O 1
ATOM 622 N N . PRO A 1 83 ? -11.833 6.154 -8.819 1.00 95.38 83 PRO A N 1
ATOM 623 C CA . PRO A 1 83 ? -11.551 6.703 -7.502 1.00 95.38 83 PRO A CA 1
ATOM 624 C C . PRO A 1 83 ? -12.814 7.324 -6.895 1.00 95.38 83 PRO A C 1
ATOM 626 O O . PRO A 1 83 ? -13.505 8.120 -7.527 1.00 95.38 83 PRO A O 1
ATOM 629 N N . PHE A 1 84 ? -13.074 7.017 -5.625 1.00 96.31 84 PHE A N 1
ATOM 630 C CA . PHE A 1 84 ? -14.175 7.602 -4.865 1.00 96.31 84 PHE A CA 1
ATOM 631 C C . PHE A 1 84 ? -13.664 8.169 -3.540 1.00 96.31 84 PHE A C 1
ATOM 633 O O . PHE A 1 84 ? -13.101 7.438 -2.724 1.00 96.31 84 PHE A O 1
ATOM 640 N N . ASN A 1 85 ? -13.879 9.468 -3.318 1.00 95.50 85 ASN A N 1
ATOM 641 C CA . ASN A 1 85 ? -13.567 10.124 -2.052 1.00 95.50 85 ASN A CA 1
ATOM 642 C C . ASN A 1 85 ? -14.827 10.173 -1.178 1.00 95.50 85 ASN A C 1
ATOM 644 O O . ASN A 1 85 ? -15.835 10.764 -1.558 1.00 95.50 85 ASN A O 1
ATOM 648 N N . THR A 1 86 ? -14.760 9.552 -0.000 1.00 96.56 86 THR A N 1
ATOM 649 C CA . THR A 1 86 ? -15.880 9.507 0.954 1.00 96.56 86 THR A CA 1
ATOM 650 C C . THR A 1 86 ? -16.126 10.844 1.662 1.00 96.56 86 THR A C 1
ATOM 652 O O . THR A 1 86 ? -17.154 10.999 2.316 1.00 96.56 86 THR A O 1
ATOM 655 N N . SER A 1 87 ? -15.184 11.790 1.569 1.00 96.19 87 SER A N 1
ATOM 656 C CA . SER A 1 87 ? -15.133 13.047 2.330 1.00 96.19 87 SER A CA 1
ATOM 657 C C . SER A 1 87 ? -15.091 12.865 3.853 1.00 96.19 87 SER A C 1
ATOM 659 O O . SER A 1 87 ? -15.230 13.834 4.600 1.00 96.19 87 SER A O 1
ATOM 661 N N . LEU A 1 88 ? -14.891 11.636 4.337 1.00 97.56 88 LEU A N 1
ATOM 662 C CA . LEU A 1 88 ? -14.740 11.348 5.757 1.00 97.56 88 LEU A CA 1
ATOM 663 C C . LEU A 1 88 ? -13.297 11.591 6.189 1.00 97.56 88 LEU A C 1
ATOM 665 O O . LEU A 1 88 ? -12.349 11.144 5.544 1.00 97.56 88 LEU A O 1
ATOM 669 N N . LEU A 1 89 ? -13.134 12.244 7.337 1.00 97.44 89 LEU A N 1
ATOM 670 C CA . LEU A 1 89 ? -11.824 12.391 7.958 1.00 97.44 89 LEU A CA 1
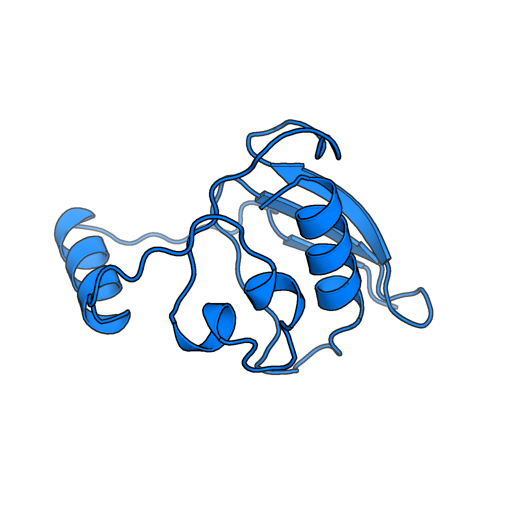ATOM 671 C C . LEU A 1 89 ? -11.339 11.035 8.476 1.00 97.44 89 LEU A C 1
ATOM 673 O O . LEU A 1 89 ? -12.087 10.321 9.147 1.00 97.44 89 LEU A O 1
ATOM 677 N N . LEU A 1 90 ? -10.061 10.717 8.257 1.00 96.25 90 LEU A N 1
ATOM 678 C CA . LEU A 1 90 ? -9.454 9.498 8.800 1.00 96.25 90 LEU A CA 1
ATOM 679 C C . LEU A 1 90 ? -9.611 9.420 10.328 1.00 96.25 90 LEU A C 1
ATOM 681 O O . LEU A 1 90 ? -9.935 8.363 10.865 1.00 96.25 90 LEU A O 1
ATOM 685 N N . SER A 1 91 ? -9.461 10.552 11.025 1.00 97.31 91 SER A N 1
ATOM 686 C CA . SER A 1 91 ? -9.689 10.645 12.472 1.00 97.31 91 SER A CA 1
ATOM 687 C C . SER A 1 91 ? -11.120 10.273 12.857 1.00 97.31 91 SER A C 1
ATOM 689 O O . SER A 1 91 ? -11.318 9.550 13.830 1.00 97.31 91 SER A O 1
ATOM 691 N N . TYR A 1 92 ? -12.113 10.713 12.080 1.00 97.38 92 TYR A N 1
ATOM 692 C CA . TYR A 1 92 ? -13.512 10.358 12.295 1.00 97.38 92 TYR A CA 1
ATOM 693 C C . TYR A 1 92 ? -13.740 8.854 12.114 1.00 97.38 92 TYR A C 1
ATOM 695 O O . TYR A 1 92 ? -14.301 8.218 13.000 1.00 97.38 92 TYR A O 1
ATOM 703 N N . VAL A 1 93 ? -13.223 8.261 11.034 1.00 96.06 93 VAL A N 1
ATOM 704 C CA . VAL A 1 93 ? -13.350 6.816 10.772 1.00 96.06 93 VAL A CA 1
ATOM 705 C C . VAL A 1 93 ? -12.728 5.979 11.896 1.00 96.06 93 VAL A C 1
ATOM 707 O O . VAL A 1 93 ? -13.333 5.009 12.351 1.00 96.06 93 VAL A O 1
ATOM 710 N N . VAL A 1 94 ? -11.545 6.363 12.386 1.00 94.56 94 VAL A N 1
ATOM 711 C CA . VAL A 1 94 ? -10.879 5.668 13.500 1.00 94.56 94 VAL A CA 1
ATOM 712 C C . VAL A 1 94 ? -11.662 5.828 14.806 1.00 94.56 94 VAL A C 1
ATOM 714 O O . VAL A 1 94 ? -11.847 4.845 15.523 1.00 94.56 94 VAL A O 1
ATOM 717 N N . MET A 1 95 ? -12.153 7.034 15.115 1.00 95.44 95 MET A N 1
ATOM 718 C CA . MET A 1 95 ? -12.986 7.267 16.301 1.00 95.44 95 MET A CA 1
ATOM 719 C C . MET A 1 95 ? -14.248 6.403 16.275 1.00 95.44 95 MET A C 1
ATOM 721 O O . MET A 1 95 ? -14.539 5.729 17.262 1.00 95.44 95 MET A O 1
ATOM 725 N N . GLU A 1 96 ? -14.967 6.377 15.154 1.00 95.62 96 GLU A N 1
ATOM 726 C CA . GLU A 1 96 ? -16.170 5.555 15.008 1.00 95.62 96 GLU A CA 1
ATOM 727 C C . GLU A 1 96 ? -15.850 4.063 15.136 1.00 95.62 96 GLU A C 1
ATOM 729 O O . GLU A 1 96 ? -16.534 3.350 15.870 1.00 95.62 96 GLU A O 1
ATOM 734 N N . TYR A 1 97 ? -14.752 3.588 14.538 1.00 93.44 97 TYR A N 1
ATOM 735 C CA . TYR A 1 97 ? -14.306 2.209 14.730 1.00 93.44 97 TYR A CA 1
ATOM 736 C C . TYR A 1 97 ? -14.095 1.880 16.217 1.00 93.44 97 TYR A C 1
ATOM 738 O O . TYR A 1 97 ? -14.669 0.914 16.716 1.00 93.44 97 TYR A O 1
ATOM 746 N N . ILE A 1 98 ? -13.360 2.712 16.960 1.00 93.81 98 ILE A N 1
ATOM 747 C CA . ILE A 1 98 ? -13.114 2.499 18.397 1.00 93.81 98 ILE A CA 1
ATOM 748 C C . ILE A 1 98 ? -14.429 2.480 19.190 1.00 93.81 98 ILE A C 1
ATOM 750 O O . ILE A 1 98 ? -14.624 1.603 20.033 1.00 93.81 98 ILE A O 1
ATOM 754 N N . ARG A 1 99 ? -15.356 3.403 18.898 1.00 93.56 99 ARG A N 1
ATOM 755 C CA . ARG A 1 99 ? -16.676 3.451 19.550 1.00 93.56 99 ARG A CA 1
ATOM 756 C C . ARG A 1 99 ? -17.486 2.182 19.296 1.00 93.56 99 ARG A C 1
ATOM 758 O O . ARG A 1 99 ? -18.145 1.701 20.213 1.00 93.56 99 ARG A O 1
ATOM 765 N N . THR A 1 100 ? -17.420 1.632 18.082 1.00 93.75 100 THR A N 1
ATOM 766 C CA . THR A 1 100 ? -18.155 0.407 17.723 1.00 93.75 100 THR A CA 1
ATOM 767 C C . THR A 1 100 ? -17.557 -0.858 18.329 1.00 93.75 100 THR A C 1
ATOM 769 O O . THR A 1 100 ? -18.310 -1.756 18.695 1.00 93.75 100 THR A O 1
ATOM 772 N N . GLN A 1 101 ? -16.229 -0.948 18.460 1.00 87.31 101 GLN A N 1
ATOM 773 C CA . GLN A 1 101 ? -15.579 -2.168 18.948 1.00 87.31 101 GLN A CA 1
ATOM 774 C C . GLN A 1 101 ? -15.721 -2.375 20.461 1.00 87.31 101 GLN A C 1
ATOM 776 O O . GLN A 1 101 ? -15.529 -3.499 20.911 1.00 87.31 101 GLN A O 1
ATOM 781 N N . GLN A 1 102 ? -16.074 -1.334 21.235 1.00 78.94 102 GLN A N 1
ATOM 782 C CA . GLN A 1 102 ? -16.163 -1.282 22.713 1.00 78.94 102 GLN A CA 1
ATOM 783 C C . GLN A 1 102 ? -14.856 -1.618 23.465 1.00 78.94 102 GLN A C 1
ATOM 785 O O . GLN A 1 102 ? -14.552 -0.989 24.476 1.00 78.94 102 GLN A O 1
ATOM 790 N N . LEU A 1 103 ? -14.061 -2.562 22.961 1.00 89.31 103 LEU A N 1
ATOM 791 C CA . LEU A 1 103 ? -12.776 -3.016 23.460 1.00 89.31 103 LEU A CA 1
ATOM 792 C C . LEU A 1 103 ? -11.815 -3.200 22.280 1.00 89.31 103 LEU A C 1
ATOM 794 O O . LEU A 1 103 ? -12.050 -4.002 21.380 1.00 89.31 103 LEU A O 1
ATOM 798 N N . VAL A 1 104 ? -10.711 -2.456 22.290 1.00 88.88 104 VAL A N 1
ATOM 799 C CA . VAL A 1 104 ? -9.694 -2.503 21.234 1.00 88.88 104 VAL A CA 1
ATOM 800 C C . VAL A 1 104 ? -8.516 -3.342 21.721 1.00 88.88 104 VAL A C 1
ATOM 802 O O . VAL A 1 104 ? -7.763 -2.911 22.589 1.00 88.88 104 VAL A O 1
ATOM 805 N N . GLN A 1 105 ? -8.363 -4.542 21.160 1.00 91.50 105 GLN A N 1
ATOM 806 C CA . GLN A 1 105 ? -7.252 -5.456 21.446 1.00 91.50 105 GLN A CA 1
ATOM 807 C C . GLN A 1 105 ? -6.501 -5.782 20.149 1.00 91.50 105 GLN A C 1
ATOM 809 O O . GLN A 1 105 ? -6.853 -6.740 19.459 1.00 91.50 105 GLN A O 1
ATOM 814 N N . PRO A 1 106 ? -5.504 -4.969 19.760 1.00 90.31 106 PRO A N 1
ATOM 815 C CA . PRO A 1 106 ? -4.709 -5.255 18.578 1.00 90.31 106 PRO A CA 1
ATOM 816 C C . PRO A 1 106 ? -3.857 -6.509 18.802 1.00 90.31 106 PRO A C 1
ATOM 818 O O . PRO A 1 106 ? -3.318 -6.726 19.886 1.00 90.31 106 PRO A O 1
ATOM 821 N N . VAL A 1 107 ? -3.711 -7.315 17.753 1.00 92.25 107 VAL A N 1
ATOM 822 C CA . VAL A 1 107 ? -2.869 -8.516 17.746 1.00 92.25 107 VAL A CA 1
ATOM 823 C C . VAL A 1 107 ? -1.881 -8.452 16.590 1.00 92.25 107 VAL A C 1
ATOM 825 O O . VAL A 1 107 ? -2.198 -7.929 15.521 1.00 92.25 107 VAL A O 1
ATOM 828 N N . ILE A 1 108 ? -0.687 -9.006 16.801 1.00 94.44 108 ILE A N 1
ATOM 829 C CA . ILE A 1 108 ? 0.279 -9.244 15.727 1.00 94.44 108 ILE A CA 1
ATOM 830 C C . ILE A 1 108 ? -0.101 -10.574 15.072 1.00 94.44 108 ILE A C 1
ATOM 832 O O . ILE A 1 108 ? 0.024 -11.626 15.690 1.00 94.44 108 ILE A O 1
ATOM 836 N N . ASP A 1 109 ? -0.585 -10.528 13.831 1.00 95.00 109 ASP A N 1
ATOM 837 C CA . ASP A 1 109 ? -1.109 -11.696 13.101 1.00 95.00 109 ASP A CA 1
ATOM 838 C C . ASP A 1 109 ? -0.225 -12.149 11.924 1.00 95.00 109 ASP A C 1
ATOM 840 O O . ASP A 1 109 ? -0.637 -12.966 11.090 1.00 95.00 109 ASP A O 1
ATOM 844 N N . GLY A 1 110 ? 0.990 -11.601 11.850 1.00 95.94 110 GLY A N 1
ATOM 845 C CA . GLY A 1 110 ? 1.978 -11.933 10.826 1.00 95.94 110 GLY A CA 1
ATOM 846 C C . GLY A 1 110 ? 1.598 -11.473 9.417 1.00 95.94 110 GLY A C 1
ATOM 847 O O . GLY A 1 110 ? 2.131 -12.011 8.454 1.00 95.94 110 GLY A O 1
ATOM 848 N N . ARG A 1 111 ? 0.673 -10.512 9.263 1.00 97.31 111 ARG A N 1
ATOM 849 C CA . ARG A 1 111 ? 0.289 -9.977 7.943 1.00 97.31 111 ARG A CA 1
ATOM 850 C C . ARG A 1 111 ? 1.407 -9.240 7.206 1.00 97.31 111 ARG A C 1
ATOM 852 O O . ARG A 1 111 ? 1.337 -9.077 5.996 1.00 97.31 111 ARG A O 1
ATOM 859 N N . LEU A 1 112 ? 2.410 -8.776 7.938 1.00 96.69 112 LEU A N 1
ATOM 860 C CA . LEU A 1 112 ? 3.609 -8.160 7.399 1.00 96.69 112 LEU A CA 1
ATOM 861 C C . LEU A 1 112 ? 4.808 -8.838 8.051 1.00 96.69 112 LEU A C 1
ATOM 863 O O . LEU A 1 112 ? 4.958 -8.788 9.273 1.00 96.69 112 LEU A O 1
ATOM 867 N N . MET A 1 113 ? 5.659 -9.436 7.229 1.00 96.38 113 MET A N 1
ATOM 868 C CA . MET A 1 113 ? 6.973 -9.917 7.630 1.00 96.38 113 MET A CA 1
ATOM 869 C C . MET A 1 113 ? 8.029 -9.211 6.790 1.00 96.38 113 MET A C 1
ATOM 871 O O . MET A 1 113 ? 7.884 -9.094 5.576 1.00 96.38 113 MET A O 1
ATOM 875 N N . VAL A 1 114 ? 9.089 -8.738 7.439 1.00 95.06 114 VAL A N 1
ATOM 876 C CA . VAL A 1 114 ? 10.232 -8.129 6.761 1.00 95.06 114 VAL A CA 1
ATOM 877 C C . VAL A 1 114 ? 11.465 -8.948 7.100 1.00 95.06 114 VAL A C 1
ATOM 879 O O . VAL A 1 114 ? 11.818 -9.070 8.272 1.00 95.06 114 VAL A O 1
ATOM 882 N N . ILE A 1 115 ? 12.099 -9.521 6.083 1.00 94.69 115 ILE A N 1
ATOM 883 C CA . ILE A 1 115 ? 13.375 -10.219 6.221 1.00 94.69 115 ILE A CA 1
ATOM 884 C C . ILE A 1 115 ? 14.469 -9.159 6.127 1.00 94.69 115 ILE A C 1
ATOM 886 O O . ILE A 1 115 ? 14.555 -8.435 5.135 1.00 94.69 115 ILE A O 1
ATOM 890 N N . THR A 1 116 ? 15.282 -9.038 7.171 1.00 88.75 116 THR A N 1
ATOM 891 C CA . THR A 1 116 ? 16.409 -8.098 7.243 1.00 88.75 116 THR A CA 1
ATOM 892 C C . THR A 1 116 ? 17.719 -8.860 7.437 1.00 88.75 116 THR A C 1
ATOM 894 O O . THR A 1 116 ? 17.700 -10.018 7.855 1.00 88.75 116 THR A O 1
ATOM 897 N N . LYS A 1 117 ? 18.850 -8.215 7.123 1.00 73.75 117 LYS A N 1
ATOM 898 C CA . LYS A 1 117 ? 20.187 -8.737 7.454 1.00 73.75 117 LYS A CA 1
ATOM 899 C C . LYS A 1 117 ? 20.438 -8.736 8.960 1.00 73.75 117 LYS A C 1
ATOM 901 O O . LYS A 1 117 ? 19.816 -7.898 9.654 1.00 73.75 117 LYS A O 1
#

Foldseek 3Di:
DALLLVQVLVLVLLQDDPPDPPNDDDDPQWAWEWEPVDPRIDTPDIGGNNHGRDRGDDDDDDDDPCLCVCHPNNVSSVVDPDDDDPPDDPVRVVVVVCVVVVDDDDDDPNSYHYHDD